Protein AF-A0A927EBX6-F1 (afdb_monomer_lite)

Radius of gyration: 20.68 Å; chains: 1; bounding box: 59×26×61 Å

pLDDT: mean 90.4, std 12.85, range [36.16, 98.5]

Secondary structure (DSSP, 8-state):
------HHHHHHHHHHHHHHHHHHHHTTTS-HHHHHHHHHHHHHHHHHHHHTTS-HHHHHHHHHHHHHTTS-HHHHHHHHH-PPPPSSHHHHHHHHHHHHHHHHHHHHHHHHHHHHHHHHHHHHHHHHHHHHHTTTT--

Foldseek 3Di:
DPPPQDLLNLLLVVLVVVLVVLCVPPVVPDDLLLSLLLSLLLLLLLQCVPPVPHDPVVSVVSSLVSSVVPDPNVSSVCSNPDDDDDPDPCSVVSSNVSSVVSNVVNVVVVVVSVVVVVVVVVVVVVVVVVVVVVVVPPD

Organism: NCBI:txid2773451

Sequence (139 aa):
MSEITSEFELICSKSDMAWTALQRQYADRLTAPEIDFLFARLVLGLTAPFYAEREPALHFTACNALVGRKLPPERAHAALRTVPKAGEPWIERAFDLAEEHGTKIAATLKEQRDQTDQINAKADAAHRELSSGAKEHVG

Structure (mmCIF, N/CA/C/O backbone):
data_AF-A0A927EBX6-F1
#
_entry.id   AF-A0A927EBX6-F1
#
loop_
_atom_site.group_PDB
_atom_site.id
_atom_site.type_symbol
_atom_site.label_atom_id
_atom_site.label_alt_id
_atom_site.label_comp_id
_atom_site.label_asym_id
_atom_site.label_entity_id
_atom_site.label_seq_id
_atom_site.pdbx_PDB_ins_code
_atom_site.Cartn_x
_atom_site.Cartn_y
_atom_site.Cartn_z
_atom_site.occupancy
_atom_site.B_iso_or_equiv
_atom_site.auth_seq_id
_atom_site.auth_comp_id
_atom_site.auth_asym_id
_atom_site.auth_atom_id
_atom_site.pdbx_PDB_model_num
ATOM 1 N N . MET A 1 1 ? 28.029 -4.640 -12.041 1.00 36.16 1 MET A N 1
ATOM 2 C CA . MET A 1 1 ? 26.720 -5.320 -12.041 1.00 36.16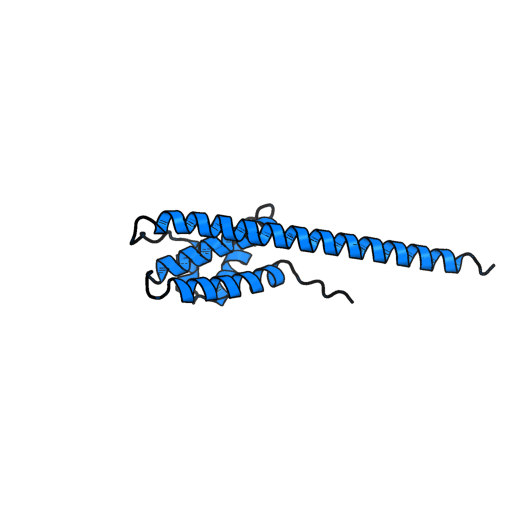 1 MET A CA 1
ATOM 3 C C . MET A 1 1 ? 25.755 -4.381 -11.351 1.00 36.16 1 MET A C 1
ATOM 5 O O . MET A 1 1 ? 25.883 -4.214 -10.147 1.00 36.16 1 MET A O 1
ATOM 9 N N . SER A 1 2 ? 24.903 -3.679 -12.096 1.00 44.38 2 SER A N 1
ATOM 10 C CA . SER A 1 2 ? 23.839 -2.877 -11.485 1.00 44.38 2 SER A CA 1
ATOM 11 C C . SER A 1 2 ? 22.881 -3.843 -10.788 1.00 44.38 2 SER A C 1
ATOM 13 O O . SER A 1 2 ? 22.395 -4.772 -11.431 1.00 44.38 2 SER A O 1
ATOM 15 N N .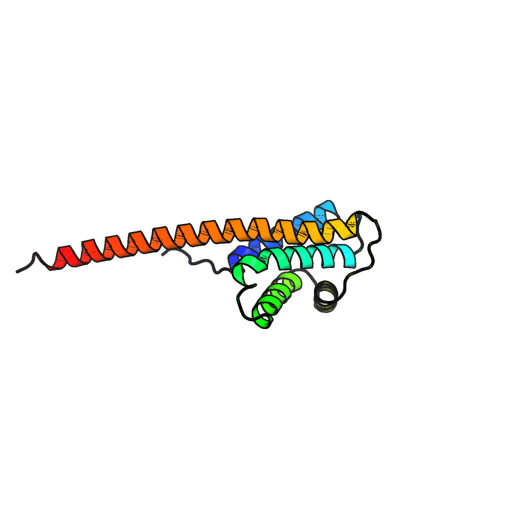 GLU A 1 3 ? 22.671 -3.694 -9.480 1.00 53.56 3 GLU A N 1
ATOM 16 C CA . GLU A 1 3 ? 21.618 -4.428 -8.775 1.00 53.56 3 GLU A CA 1
ATOM 17 C C . GLU A 1 3 ? 20.281 -4.028 -9.405 1.00 53.56 3 GLU A C 1
ATOM 19 O O . GLU A 1 3 ? 19.833 -2.892 -9.265 1.00 53.56 3 GLU A O 1
ATOM 24 N N . ILE A 1 4 ? 19.661 -4.937 -10.158 1.00 58.34 4 ILE A N 1
ATOM 25 C CA . ILE A 1 4 ? 18.298 -4.735 -10.649 1.00 58.34 4 ILE A CA 1
ATOM 26 C C . ILE A 1 4 ? 17.385 -4.959 -9.445 1.00 58.34 4 ILE A C 1
ATOM 28 O O . ILE A 1 4 ? 16.982 -6.085 -9.166 1.00 58.34 4 ILE A O 1
ATOM 32 N N . THR A 1 5 ? 17.103 -3.896 -8.694 1.00 69.12 5 THR A N 1
ATOM 33 C CA . THR A 1 5 ? 16.090 -3.937 -7.638 1.00 69.12 5 THR A CA 1
ATOM 34 C C . THR A 1 5 ? 14.721 -4.125 -8.284 1.00 69.12 5 THR A C 1
ATOM 36 O O . THR A 1 5 ? 14.325 -3.361 -9.167 1.00 69.12 5 THR A O 1
ATOM 39 N N . SER A 1 6 ? 13.985 -5.149 -7.859 1.00 84.94 6 SER A N 1
ATOM 40 C CA . SER A 1 6 ? 12.644 -5.406 -8.382 1.00 84.94 6 SER A CA 1
ATOM 41 C C . SER A 1 6 ? 11.654 -4.304 -7.972 1.00 84.94 6 SER A C 1
ATOM 43 O O . SER A 1 6 ? 11.807 -3.644 -6.943 1.00 84.94 6 SER A O 1
ATOM 45 N N . GLU A 1 7 ? 10.582 -4.132 -8.753 1.00 88.94 7 GLU A N 1
ATOM 46 C CA . GLU A 1 7 ? 9.476 -3.206 -8.439 1.00 88.94 7 GLU A CA 1
ATOM 47 C C . GLU A 1 7 ? 8.933 -3.435 -7.024 1.00 88.94 7 GLU A C 1
ATOM 49 O O . GLU A 1 7 ? 8.668 -2.495 -6.278 1.00 88.94 7 GLU A O 1
ATOM 54 N N . PHE A 1 8 ? 8.801 -4.704 -6.636 1.00 90.94 8 PHE A N 1
ATOM 55 C CA . PHE A 1 8 ? 8.300 -5.085 -5.325 1.00 90.94 8 PHE A CA 1
ATOM 56 C C . PHE A 1 8 ? 9.254 -4.678 -4.194 1.00 90.94 8 PHE A C 1
ATOM 58 O O . PHE A 1 8 ? 8.802 -4.172 -3.168 1.00 90.94 8 PHE A O 1
ATOM 65 N N . GLU A 1 9 ? 10.566 -4.845 -4.374 1.00 90.44 9 GLU A N 1
ATOM 66 C CA . GLU A 1 9 ? 11.574 -4.429 -3.389 1.00 90.44 9 GLU A CA 1
ATOM 67 C C . GLU A 1 9 ? 11.622 -2.905 -3.220 1.00 90.44 9 GLU A C 1
ATOM 69 O O . GLU A 1 9 ? 11.664 -2.416 -2.087 1.00 90.44 9 GLU A O 1
ATOM 74 N N . LEU A 1 10 ? 11.527 -2.154 -4.325 1.00 87.88 10 LEU A N 1
ATOM 75 C CA . LEU A 1 10 ? 11.428 -0.688 -4.310 1.00 87.88 10 LEU A CA 1
ATOM 76 C C . LEU A 1 10 ? 10.241 -0.217 -3.459 1.00 87.88 10 LEU A C 1
ATOM 78 O O . LEU A 1 10 ? 10.378 0.674 -2.614 1.00 87.88 10 LEU A O 1
ATOM 82 N N . ILE A 1 11 ? 9.078 -0.847 -3.644 1.00 94.81 11 ILE A N 1
ATOM 83 C CA . ILE A 1 11 ? 7.858 -0.505 -2.906 1.00 94.81 11 ILE A CA 1
ATOM 84 C C . ILE A 1 11 ? 7.935 -0.972 -1.446 1.00 94.81 11 ILE A C 1
ATOM 86 O O . ILE A 1 11 ? 7.465 -0.255 -0.560 1.00 94.81 11 ILE A O 1
ATOM 90 N N . CYS A 1 12 ? 8.552 -2.126 -1.159 1.00 95.50 12 CYS A N 1
ATOM 91 C CA . CYS A 1 12 ? 8.676 -2.660 0.203 1.00 95.50 12 CYS A CA 1
ATOM 92 C C . CYS A 1 12 ? 9.293 -1.645 1.166 1.00 95.50 12 CYS A C 1
ATOM 94 O O . CYS A 1 12 ? 8.742 -1.407 2.241 1.00 95.50 12 CYS A O 1
ATOM 96 N N . SER A 1 13 ? 10.399 -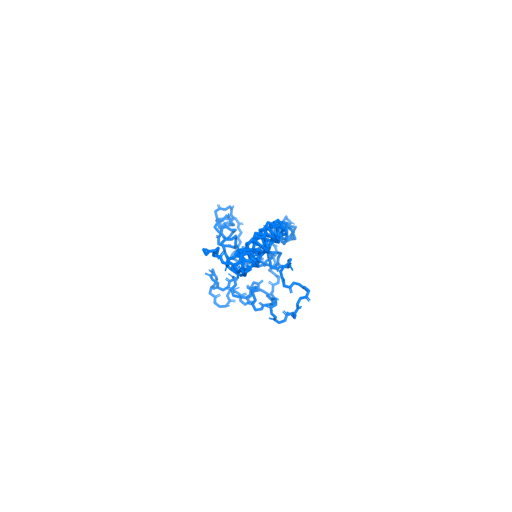1.007 0.771 1.00 92.44 13 SER A N 1
ATOM 97 C CA . SER A 1 13 ? 11.060 0.002 1.606 1.00 92.44 13 SER A CA 1
ATOM 98 C C . SER A 1 13 ? 10.120 1.170 1.933 1.00 92.44 13 SER A C 1
ATOM 100 O O . SER A 1 13 ? 10.003 1.577 3.091 1.00 92.44 13 SER A O 1
ATOM 102 N N . LYS A 1 14 ? 9.378 1.676 0.939 1.00 95.38 14 LYS A N 1
ATOM 103 C CA . LYS A 1 14 ? 8.431 2.783 1.142 1.00 95.38 14 LYS A CA 1
ATOM 104 C C . LYS A 1 14 ? 7.233 2.386 1.989 1.00 95.38 14 LYS A C 1
ATOM 106 O O . LYS A 1 14 ? 6.826 3.162 2.849 1.00 95.38 14 LYS A O 1
ATOM 111 N N . SER A 1 15 ? 6.720 1.176 1.799 1.00 97.06 15 SER A N 1
ATOM 112 C CA . SER A 1 15 ? 5.664 0.602 2.631 1.00 97.06 15 SER A CA 1
ATOM 113 C C . SER A 1 15 ? 6.104 0.498 4.098 1.00 97.06 15 SER A C 1
ATOM 115 O O . SER A 1 15 ? 5.371 0.897 5.002 1.00 97.06 15 SER A O 1
ATOM 117 N N . ASP A 1 16 ? 7.331 0.035 4.352 1.00 97.00 16 ASP A N 1
ATOM 118 C CA . ASP A 1 16 ? 7.883 -0.096 5.705 1.00 97.00 16 ASP A CA 1
ATOM 119 C C . ASP A 1 16 ? 8.053 1.274 6.398 1.00 97.00 16 ASP A C 1
ATOM 121 O O . ASP A 1 16 ? 7.701 1.437 7.575 1.00 97.00 16 ASP A O 1
ATOM 125 N N . MET A 1 17 ? 8.530 2.283 5.660 1.00 96.00 17 MET A N 1
ATOM 126 C CA . MET A 1 17 ? 8.623 3.665 6.144 1.00 96.00 17 MET A CA 1
ATOM 127 C C . MET A 1 17 ? 7.242 4.265 6.434 1.00 96.00 17 MET A C 1
ATOM 129 O O . MET A 1 17 ? 7.048 4.882 7.482 1.00 96.00 17 MET A O 1
ATOM 133 N N . ALA A 1 18 ? 6.279 4.065 5.531 1.00 95.94 18 ALA A N 1
ATOM 134 C CA . ALA A 1 18 ? 4.922 4.576 5.676 1.00 95.94 18 ALA A CA 1
ATOM 135 C C . ALA A 1 18 ? 4.217 3.982 6.900 1.00 95.94 18 ALA A C 1
ATOM 137 O O . ALA A 1 18 ? 3.624 4.725 7.680 1.00 95.94 18 ALA A O 1
ATOM 138 N N . TRP A 1 19 ? 4.348 2.671 7.126 1.00 97.94 19 TRP A N 1
ATOM 139 C CA . TRP A 1 19 ? 3.821 2.028 8.329 1.00 97.94 19 TRP A CA 1
ATOM 140 C C . TRP A 1 19 ? 4.381 2.661 9.605 1.00 97.94 19 TRP A C 1
ATOM 142 O O . TRP A 1 19 ? 3.632 3.029 10.507 1.00 97.94 19 TRP A O 1
ATOM 152 N N . THR A 1 20 ? 5.702 2.846 9.659 1.00 97.81 20 THR A N 1
ATOM 153 C CA . THR A 1 20 ? 6.374 3.455 10.816 1.00 97.81 20 THR A CA 1
ATOM 154 C C . THR A 1 20 ? 5.875 4.881 11.067 1.00 97.81 20 THR A C 1
ATOM 156 O O . THR A 1 20 ? 5.628 5.260 12.213 1.00 97.81 20 THR A O 1
ATOM 159 N N . ALA A 1 21 ? 5.687 5.669 10.004 1.00 96.56 21 ALA A N 1
ATOM 160 C CA . ALA A 1 21 ? 5.160 7.027 10.098 1.00 96.56 21 ALA A CA 1
ATOM 161 C C . ALA A 1 21 ? 3.706 7.054 10.600 1.00 96.56 21 ALA A C 1
ATOM 163 O O . ALA A 1 21 ? 3.395 7.828 11.506 1.00 96.56 21 ALA A O 1
ATOM 164 N N . LEU A 1 22 ? 2.844 6.176 10.075 1.00 96.19 22 LEU A N 1
ATOM 165 C CA . LEU A 1 22 ? 1.451 6.053 10.512 1.00 96.19 22 LEU A CA 1
ATOM 166 C C . LEU A 1 22 ? 1.359 5.692 11.995 1.00 96.19 22 LEU A C 1
ATOM 168 O O . LEU A 1 22 ? 0.646 6.359 12.739 1.00 96.19 22 LEU A O 1
ATOM 172 N N . GLN A 1 23 ? 2.127 4.693 12.436 1.00 97.19 23 GLN A N 1
ATOM 173 C CA . GLN A 1 23 ? 2.181 4.301 13.845 1.00 97.19 23 GLN A CA 1
ATOM 174 C C . GLN A 1 23 ? 2.608 5.477 14.726 1.00 97.19 23 GLN A C 1
ATOM 176 O O . GLN A 1 23 ? 1.909 5.836 15.668 1.00 97.19 23 GLN A O 1
ATOM 181 N N . ARG A 1 24 ? 3.706 6.153 14.373 1.00 97.12 24 ARG A N 1
ATOM 182 C CA . ARG A 1 24 ? 4.212 7.295 15.144 1.00 97.12 24 ARG A CA 1
ATOM 183 C C . ARG A 1 24 ? 3.201 8.438 15.264 1.00 97.12 24 ARG A C 1
ATOM 185 O O . ARG A 1 24 ? 3.174 9.119 16.283 1.00 97.12 24 ARG A O 1
ATOM 192 N N . GLN A 1 25 ? 2.439 8.704 14.209 1.00 94.38 25 GLN A N 1
ATOM 193 C CA . GLN A 1 25 ? 1.563 9.871 14.150 1.00 94.38 25 GLN A CA 1
ATOM 194 C C . GLN A 1 25 ? 0.160 9.601 14.706 1.00 94.38 25 GLN A C 1
ATOM 196 O O . GLN A 1 25 ? -0.476 10.524 15.224 1.00 94.38 25 GLN A O 1
ATOM 201 N N . TYR A 1 26 ? -0.324 8.363 14.589 1.00 94.31 26 TYR A N 1
ATOM 202 C CA . TYR A 1 26 ? -1.740 8.055 14.763 1.00 94.31 26 TYR A CA 1
ATOM 203 C C . TYR A 1 26 ? -2.049 6.888 15.708 1.00 94.31 26 TYR A C 1
ATOM 205 O O . TYR A 1 26 ? -3.222 6.737 16.041 1.00 94.31 26 TYR A O 1
ATOM 213 N N . ALA A 1 27 ? -1.066 6.112 16.191 1.00 92.69 27 ALA A N 1
ATOM 214 C CA . ALA A 1 27 ? -1.317 4.953 17.066 1.00 92.69 27 ALA A CA 1
ATOM 215 C C . ALA A 1 27 ? -2.140 5.284 18.321 1.00 92.69 27 ALA A C 1
ATOM 217 O O . ALA A 1 27 ? -3.002 4.503 18.707 1.00 92.69 27 ALA A O 1
ATOM 218 N N . ASP A 1 28 ? -1.925 6.463 18.908 1.00 94.12 28 ASP A N 1
ATOM 219 C CA . ASP A 1 28 ? -2.639 6.896 20.117 1.00 94.12 28 ASP A CA 1
ATOM 220 C C . ASP A 1 28 ? -3.965 7.621 19.820 1.00 94.12 28 ASP A C 1
ATOM 222 O O . ASP A 1 28 ? -4.671 8.030 20.740 1.00 94.12 28 ASP A O 1
ATOM 226 N N . ARG A 1 29 ? -4.288 7.856 18.541 1.00 92.75 29 ARG A N 1
ATOM 227 C CA . ARG A 1 29 ? -5.431 8.687 18.113 1.00 92.75 29 ARG A CA 1
ATOM 228 C C . ARG A 1 29 ? -6.487 7.913 17.345 1.00 92.75 29 ARG A C 1
ATOM 230 O O . ARG A 1 29 ? -7.642 8.318 17.344 1.00 92.75 29 ARG A O 1
ATOM 237 N N . LEU A 1 30 ? -6.073 6.863 16.650 1.00 95.31 30 LEU A N 1
ATOM 238 C CA . LEU A 1 30 ? -6.920 6.081 15.767 1.00 95.31 30 LEU A CA 1
ATOM 239 C C . LEU A 1 30 ? -7.058 4.662 16.295 1.00 95.31 30 LEU A C 1
ATOM 241 O O . LEU A 1 30 ? -6.147 4.105 16.910 1.00 95.31 30 LEU A O 1
ATOM 245 N N . THR A 1 31 ? -8.202 4.056 16.018 1.00 96.12 31 THR A N 1
ATOM 246 C CA . THR A 1 31 ? -8.403 2.643 16.313 1.00 96.12 31 THR A CA 1
ATOM 247 C C . THR A 1 31 ? -7.532 1.779 15.400 1.00 96.12 31 THR A C 1
ATOM 249 O O . THR A 1 31 ? -7.152 2.180 14.296 1.00 96.12 31 THR A O 1
ATOM 252 N N . ALA A 1 32 ? -7.234 0.551 15.834 1.00 96.12 32 ALA A N 1
ATOM 253 C CA . ALA A 1 32 ? -6.452 -0.376 15.019 1.00 96.12 32 ALA A CA 1
ATOM 254 C C . ALA A 1 32 ? -7.045 -0.590 13.605 1.00 96.12 32 ALA A C 1
ATOM 256 O O . ALA A 1 32 ? -6.279 -0.475 12.650 1.00 96.12 32 ALA A O 1
ATOM 257 N N . PRO A 1 33 ? -8.368 -0.801 13.419 1.00 97.19 33 PRO A N 1
ATOM 258 C CA . PRO A 1 33 ? -8.952 -0.923 12.081 1.00 97.19 33 PRO A CA 1
ATOM 259 C C . PRO A 1 33 ? -8.758 0.312 11.193 1.00 97.19 33 PRO A C 1
ATOM 261 O O . PRO A 1 33 ? -8.539 0.165 9.995 1.00 97.19 33 PRO A O 1
ATOM 264 N N . GLU A 1 34 ? -8.810 1.522 11.754 1.00 97.44 34 GLU A N 1
ATOM 265 C CA . GLU A 1 34 ? -8.604 2.759 10.989 1.00 97.44 34 GLU A CA 1
ATOM 266 C C . GLU A 1 34 ? -7.154 2.907 10.527 1.00 97.44 34 GLU A C 1
ATOM 268 O O . GLU A 1 34 ? -6.914 3.259 9.373 1.00 97.44 34 GLU A O 1
ATOM 273 N N . ILE A 1 35 ? -6.180 2.599 11.390 1.00 97.56 35 ILE A N 1
ATOM 274 C CA . ILE A 1 35 ? -4.758 2.629 11.015 1.00 97.56 35 ILE A CA 1
ATOM 275 C C . ILE A 1 35 ? -4.449 1.551 9.978 1.00 97.56 35 ILE A C 1
ATOM 277 O O . ILE A 1 35 ? -3.732 1.810 9.010 1.00 97.56 35 ILE A O 1
ATOM 281 N N . ASP A 1 36 ? -4.999 0.354 10.162 1.00 98.12 36 ASP A N 1
ATOM 282 C CA . ASP A 1 36 ? -4.803 -0.759 9.239 1.00 98.12 36 ASP A CA 1
ATOM 283 C C . ASP A 1 36 ? -5.372 -0.428 7.858 1.00 98.12 36 ASP A C 1
ATOM 285 O O . ASP A 1 36 ? -4.706 -0.645 6.844 1.00 98.12 36 ASP A O 1
ATOM 289 N N . PHE A 1 37 ? -6.571 0.159 7.814 1.00 98.12 37 PHE A N 1
ATOM 290 C CA . PHE A 1 37 ? -7.203 0.577 6.568 1.00 98.12 37 PHE A CA 1
ATOM 291 C C . PHE A 1 37 ? -6.474 1.761 5.914 1.00 98.12 37 PHE A C 1
ATOM 293 O O . PHE A 1 37 ? -6.252 1.736 4.705 1.00 98.12 37 PHE A O 1
ATOM 300 N N . LEU A 1 38 ? -6.005 2.755 6.684 1.00 97.81 38 LEU A N 1
ATOM 301 C CA . LEU A 1 38 ? -5.128 3.825 6.174 1.00 97.81 38 LEU A CA 1
ATOM 302 C C . LEU A 1 38 ? -3.880 3.254 5.503 1.00 97.81 38 LEU A C 1
ATOM 304 O O . LEU A 1 38 ? -3.502 3.680 4.410 1.00 97.81 38 LEU A O 1
ATOM 308 N N . PHE A 1 39 ? -3.241 2.281 6.152 1.00 98.50 39 PHE A N 1
ATOM 309 C CA . PHE A 1 39 ? -2.064 1.631 5.602 1.00 98.50 39 PHE A CA 1
ATOM 310 C C . PHE A 1 39 ? -2.393 0.846 4.327 1.00 98.50 39 PHE A C 1
ATOM 312 O O . PHE A 1 39 ? -1.670 0.972 3.341 1.00 98.50 39 PHE A O 1
ATOM 319 N N . ALA A 1 40 ? -3.504 0.106 4.303 1.00 98.50 40 ALA A N 1
ATOM 320 C CA . ALA A 1 40 ? -3.961 -0.607 3.112 1.00 98.50 40 ALA A CA 1
ATOM 321 C C . ALA A 1 40 ? -4.241 0.342 1.930 1.00 98.50 40 ALA A C 1
ATOM 323 O O . ALA A 1 40 ? -3.811 0.057 0.813 1.00 98.50 40 ALA A O 1
ATOM 324 N N . ARG A 1 41 ? -4.878 1.498 2.168 1.00 98.38 41 ARG A N 1
ATOM 325 C CA . ARG A 1 41 ? -5.104 2.544 1.149 1.00 98.38 41 ARG A CA 1
ATOM 326 C C . ARG A 1 41 ? -3.792 3.109 0.611 1.00 98.38 41 ARG A C 1
ATOM 328 O O . ARG A 1 41 ? -3.619 3.236 -0.598 1.00 98.38 41 ARG A O 1
ATOM 335 N N . LEU A 1 42 ? -2.831 3.381 1.492 1.00 98.44 42 LEU A N 1
ATOM 336 C CA . LEU A 1 42 ? -1.505 3.837 1.083 1.00 98.44 42 LEU A CA 1
ATOM 337 C C . LEU A 1 42 ? -0.774 2.782 0.239 1.00 98.44 42 LEU A C 1
ATOM 339 O O . LEU A 1 42 ? -0.178 3.125 -0.781 1.00 98.44 42 LEU A O 1
ATOM 343 N N . VAL A 1 43 ? -0.835 1.505 0.629 1.00 98.44 43 VAL A N 1
ATOM 344 C CA . VAL A 1 43 ? -0.256 0.383 -0.132 1.00 98.44 43 VAL A CA 1
ATOM 345 C C . VAL A 1 43 ? -0.919 0.230 -1.504 1.00 98.44 43 VAL A C 1
ATOM 347 O O . VAL A 1 43 ? -0.220 -0.002 -2.494 1.00 98.44 43 VAL A O 1
ATOM 350 N N . LEU A 1 44 ? -2.240 0.397 -1.587 1.00 98.31 44 LEU A N 1
ATOM 351 C CA . LEU A 1 44 ? -2.971 0.381 -2.853 1.00 98.31 44 LEU A CA 1
ATOM 352 C C . LEU A 1 44 ? -2.440 1.462 -3.807 1.00 98.31 44 LEU A C 1
ATOM 354 O O . LEU A 1 44 ? -2.078 1.155 -4.943 1.00 98.31 44 LEU A O 1
ATOM 358 N N . GLY A 1 45 ? -2.273 2.692 -3.314 1.00 98.12 45 GLY A N 1
ATOM 359 C CA . GLY A 1 45 ? -1.650 3.773 -4.080 1.00 98.12 45 GLY A CA 1
ATOM 360 C C . GLY A 1 45 ? -0.195 3.485 -4.462 1.00 98.12 45 GLY A C 1
ATOM 361 O O . GLY A 1 45 ? 0.195 3.656 -5.613 1.00 98.12 45 GLY A O 1
ATOM 362 N N . LEU A 1 46 ? 0.617 2.982 -3.524 1.00 98.12 46 LEU A N 1
ATOM 363 C CA . LEU A 1 46 ? 2.030 2.656 -3.770 1.00 98.12 46 LEU A CA 1
ATOM 364 C C . LEU A 1 46 ? 2.236 1.581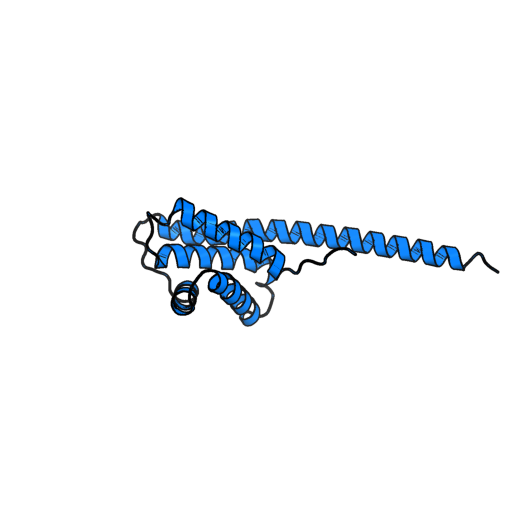 -4.848 1.00 98.12 46 LEU A C 1
ATOM 366 O O . LEU A 1 46 ? 3.292 1.513 -5.474 1.00 98.12 46 LEU A O 1
ATOM 370 N N . THR A 1 47 ? 1.260 0.702 -5.036 1.00 97.94 47 THR A N 1
ATOM 371 C CA . THR A 1 47 ? 1.346 -0.395 -6.004 1.00 97.94 47 THR A CA 1
ATOM 372 C C . THR A 1 47 ? 0.724 -0.035 -7.351 1.00 97.94 47 THR A C 1
ATOM 374 O O . THR A 1 47 ? 1.129 -0.596 -8.370 1.00 97.94 47 THR A O 1
ATOM 377 N N . ALA A 1 48 ? -0.202 0.925 -7.398 1.00 97.69 48 ALA A N 1
ATOM 378 C CA . ALA A 1 48 ? -0.951 1.247 -8.608 1.00 97.69 48 ALA A CA 1
ATOM 379 C C . ALA A 1 48 ? -0.069 1.562 -9.839 1.00 97.69 48 ALA A C 1
ATOM 381 O O . ALA A 1 48 ? -0.275 0.910 -10.863 1.00 97.69 48 ALA A O 1
ATOM 382 N N . PRO A 1 49 ? 0.976 2.415 -9.781 1.00 96.88 49 PRO A N 1
ATOM 383 C CA . PRO A 1 49 ? 1.796 2.720 -10.965 1.00 96.88 49 PRO A CA 1
ATOM 384 C C . PRO A 1 49 ? 2.556 1.529 -11.568 1.00 96.88 49 PRO A C 1
ATOM 386 O O . PRO A 1 49 ? 3.021 1.606 -12.703 1.00 96.88 49 PRO A O 1
ATOM 389 N N . PHE A 1 50 ? 2.715 0.437 -10.816 1.00 95.00 50 PHE A N 1
ATOM 390 C CA . PHE A 1 50 ? 3.434 -0.759 -11.261 1.00 95.00 50 PHE A CA 1
ATOM 391 C C . PHE A 1 50 ? 2.496 -1.902 -11.657 1.00 95.00 50 PHE A C 1
ATOM 393 O O . PHE A 1 50 ? 2.854 -2.718 -12.505 1.00 95.00 50 PHE A O 1
ATOM 400 N N . TYR A 1 51 ? 1.311 -1.977 -11.043 1.00 95.81 51 TYR A N 1
ATOM 401 C CA . TYR A 1 51 ? 0.436 -3.147 -11.135 1.00 95.81 51 TYR A CA 1
ATOM 402 C C . TYR A 1 51 ? -0.978 -2.857 -11.656 1.00 95.81 51 TYR A C 1
ATOM 404 O O . TYR A 1 51 ? -1.630 -3.807 -12.075 1.00 95.81 51 TYR A O 1
ATOM 412 N N . ALA A 1 52 ? -1.458 -1.607 -11.671 1.00 93.12 52 ALA A N 1
ATOM 413 C CA . ALA A 1 52 ? -2.865 -1.307 -11.980 1.00 93.12 52 ALA A CA 1
ATOM 414 C C . ALA A 1 52 ? -3.277 -1.659 -13.420 1.00 93.12 52 ALA A C 1
ATOM 416 O O . ALA A 1 52 ? -4.425 -2.017 -13.659 1.00 93.12 52 ALA A O 1
ATOM 417 N N . GLU A 1 53 ? -2.344 -1.587 -14.372 1.00 95.06 53 GLU A N 1
ATOM 418 C CA . GLU A 1 53 ? -2.575 -1.975 -15.774 1.00 95.06 53 GLU A CA 1
ATOM 419 C C . GLU A 1 53 ? -2.352 -3.478 -16.024 1.00 95.06 53 GLU A C 1
ATOM 421 O O . GLU A 1 53 ? -2.526 -3.963 -17.142 1.00 95.06 53 GLU A O 1
ATOM 426 N N . ARG A 1 54 ? -1.936 -4.227 -14.994 1.00 93.94 54 ARG A N 1
ATOM 427 C CA . ARG A 1 54 ? -1.715 -5.678 -15.053 1.00 93.94 54 ARG A CA 1
ATOM 428 C C . ARG A 1 54 ? -2.966 -6.425 -14.580 1.00 93.94 54 ARG A C 1
ATOM 430 O O . ARG A 1 54 ? -4.021 -5.845 -14.336 1.00 93.94 54 ARG A O 1
ATOM 437 N N . GLU A 1 55 ? -2.856 -7.744 -14.440 1.00 95.62 55 GLU A N 1
ATOM 438 C CA . GLU A 1 55 ? -3.950 -8.566 -13.925 1.00 95.62 55 GLU A CA 1
ATOM 439 C C . GLU A 1 55 ? -4.371 -8.125 -12.507 1.00 95.62 55 GLU A C 1
ATOM 441 O O . GLU A 1 55 ? -3.519 -8.047 -11.613 1.00 95.62 55 GLU A O 1
ATOM 446 N N . PRO A 1 56 ? -5.676 -7.927 -12.236 1.00 95.06 56 PRO A N 1
ATOM 447 C CA . PRO A 1 56 ? -6.150 -7.516 -10.912 1.00 95.06 56 PRO A CA 1
ATOM 448 C C . PRO A 1 56 ? -5.714 -8.458 -9.780 1.00 95.06 56 PRO A C 1
ATOM 450 O O . PRO A 1 56 ? -5.412 -8.016 -8.672 1.00 95.06 56 PRO A O 1
ATOM 453 N N . ALA A 1 57 ? -5.626 -9.763 -10.060 1.00 96.19 57 ALA A N 1
ATOM 454 C CA . ALA A 1 57 ? -5.154 -10.760 -9.100 1.00 96.19 57 ALA A CA 1
ATOM 455 C C . ALA A 1 57 ? -3.676 -10.561 -8.718 1.00 96.19 57 ALA A C 1
ATOM 457 O O . ALA A 1 57 ? -3.301 -10.790 -7.564 1.00 96.19 57 ALA A O 1
ATOM 458 N N . LEU A 1 58 ? -2.844 -10.091 -9.652 1.00 95.75 58 LEU A N 1
ATOM 459 C CA . LEU A 1 58 ? -1.445 -9.769 -9.387 1.00 95.75 58 LEU A CA 1
ATOM 460 C C . LEU A 1 58 ? -1.333 -8.527 -8.494 1.00 95.75 58 LEU A C 1
ATOM 462 O O . LEU A 1 58 ? -0.592 -8.541 -7.511 1.00 95.75 58 LEU A O 1
ATOM 466 N N . HIS A 1 59 ? -2.107 -7.478 -8.787 1.00 96.62 59 HIS A N 1
ATOM 467 C CA . HIS A 1 59 ? -2.132 -6.259 -7.972 1.00 96.62 59 HIS A CA 1
ATOM 468 C C . HIS A 1 59 ? -2.621 -6.543 -6.547 1.00 96.62 59 HIS A C 1
ATOM 470 O O . HIS A 1 59 ? -1.980 -6.133 -5.576 1.00 96.62 59 HIS A O 1
ATOM 476 N N . PHE A 1 60 ? -3.692 -7.329 -6.405 1.00 96.94 60 PHE A N 1
ATOM 477 C CA . PHE A 1 60 ? -4.185 -7.752 -5.096 1.00 96.94 60 PHE A CA 1
ATOM 478 C C . PHE A 1 60 ? -3.144 -8.580 -4.332 1.00 96.94 60 PHE A C 1
ATOM 480 O O . PHE 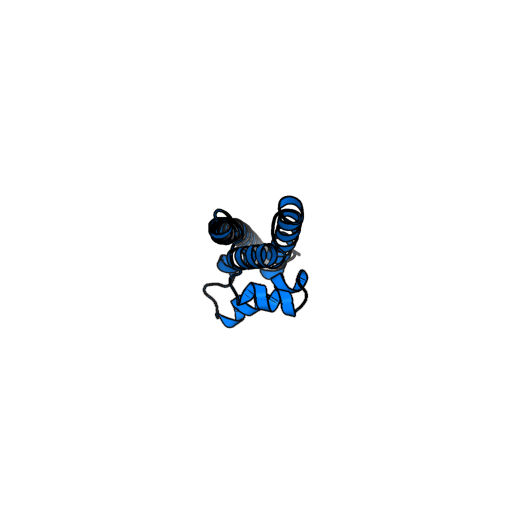A 1 60 ? -2.921 -8.339 -3.147 1.00 96.94 60 PHE A O 1
ATOM 487 N N . THR A 1 61 ? -2.462 -9.513 -5.005 1.00 97.38 61 THR A N 1
ATOM 488 C CA . THR A 1 61 ? -1.365 -10.296 -4.411 1.00 97.38 61 THR A CA 1
ATOM 489 C C . THR A 1 61 ? -0.261 -9.391 -3.863 1.00 97.38 61 THR A C 1
ATOM 491 O O . THR A 1 61 ? 0.174 -9.584 -2.726 1.00 97.38 61 THR A O 1
ATOM 494 N N . ALA A 1 62 ? 0.157 -8.374 -4.624 1.00 97.19 62 ALA A N 1
ATOM 495 C CA . ALA A 1 62 ? 1.169 -7.415 -4.186 1.00 97.19 62 ALA A CA 1
ATOM 496 C C . ALA A 1 62 ? 0.705 -6.607 -2.960 1.00 97.19 62 ALA A C 1
ATOM 498 O O . ALA A 1 62 ? 1.450 -6.490 -1.984 1.00 97.19 62 ALA A O 1
ATOM 499 N N . CYS A 1 63 ? -0.539 -6.114 -2.970 1.00 98.06 63 CYS A N 1
ATOM 500 C CA . CYS A 1 63 ? -1.126 -5.410 -1.828 1.00 98.06 63 CYS A CA 1
ATOM 501 C C . CYS A 1 63 ? -1.169 -6.302 -0.581 1.00 98.06 63 CYS A C 1
ATOM 503 O O . CYS A 1 63 ? -0.712 -5.901 0.488 1.00 98.06 63 CYS A O 1
ATOM 505 N N . ASN A 1 64 ? -1.668 -7.531 -0.725 1.00 98.06 64 ASN A N 1
ATOM 506 C CA . ASN A 1 64 ? -1.776 -8.489 0.368 1.00 98.06 64 ASN A CA 1
ATOM 507 C C . ASN A 1 64 ? -0.409 -8.855 0.954 1.00 98.06 64 ASN A C 1
ATOM 509 O O . ASN A 1 64 ? -0.257 -8.899 2.174 1.00 98.06 64 ASN A O 1
ATOM 513 N N . ALA A 1 65 ? 0.601 -9.054 0.105 1.00 97.88 65 ALA A N 1
ATOM 514 C CA . ALA A 1 65 ? 1.962 -9.319 0.553 1.00 97.88 65 ALA A CA 1
ATOM 515 C C . ALA A 1 65 ? 2.547 -8.137 1.345 1.00 97.88 65 ALA A C 1
ATOM 517 O O . ALA A 1 65 ? 3.146 -8.347 2.397 1.00 97.88 65 ALA A O 1
ATOM 518 N N . LEU A 1 66 ? 2.356 -6.896 0.886 1.00 98.06 66 LEU A N 1
ATOM 519 C CA . LEU A 1 66 ? 2.867 -5.700 1.568 1.00 98.06 66 LEU A CA 1
ATOM 520 C C . LEU A 1 66 ? 2.158 -5.434 2.900 1.00 98.06 66 LEU A C 1
ATOM 522 O O . LEU A 1 66 ? 2.823 -5.197 3.909 1.00 98.06 66 LEU A O 1
ATOM 526 N N . VAL A 1 67 ? 0.826 -5.533 2.932 1.00 98.44 67 VAL A N 1
ATOM 527 C CA . VAL A 1 67 ? 0.041 -5.365 4.164 1.00 98.44 67 VAL A CA 1
ATOM 528 C C . VAL A 1 67 ? 0.359 -6.476 5.172 1.00 98.44 67 VAL A C 1
ATOM 530 O O . VAL A 1 67 ? 0.605 -6.203 6.351 1.00 98.44 67 VAL A O 1
ATOM 533 N N . GLY A 1 68 ? 0.448 -7.725 4.706 1.00 97.94 68 GLY A N 1
ATOM 534 C CA . GLY A 1 68 ? 0.756 -8.898 5.529 1.00 97.94 68 GLY A CA 1
ATOM 535 C C . GLY A 1 68 ? 2.160 -8.901 6.143 1.00 97.94 68 GLY A C 1
ATOM 536 O O . GLY A 1 68 ? 2.408 -9.632 7.097 1.00 97.94 68 GLY A O 1
ATOM 537 N N . ARG A 1 69 ? 3.084 -8.053 5.670 1.00 97.31 69 ARG A N 1
ATOM 538 C CA . ARG A 1 69 ? 4.389 -7.851 6.332 1.00 97.31 69 ARG A CA 1
ATOM 539 C C . ARG A 1 69 ? 4.271 -7.130 7.675 1.00 97.31 69 ARG A C 1
ATOM 541 O O . ARG A 1 69 ? 5.213 -7.188 8.464 1.00 97.31 69 ARG A O 1
ATOM 548 N N . LYS A 1 70 ? 3.181 -6.391 7.910 1.00 97.81 70 LYS A N 1
ATOM 549 C CA . LYS A 1 70 ? 2.979 -5.571 9.119 1.00 97.81 70 LYS A CA 1
ATOM 550 C C . LYS A 1 70 ? 1.840 -6.057 9.990 1.00 97.81 70 LYS A C 1
ATOM 552 O O . LYS A 1 70 ? 1.901 -5.894 11.207 1.00 97.81 70 LYS A O 1
ATOM 557 N N . LEU A 1 71 ? 0.816 -6.633 9.374 1.00 97.94 71 LEU A N 1
ATOM 558 C CA . LEU A 1 71 ? -0.395 -7.048 10.060 1.00 97.94 71 LEU A CA 1
ATOM 559 C C . LEU A 1 71 ? -0.481 -8.574 10.143 1.00 97.94 71 LEU A C 1
ATOM 561 O O . LEU A 1 71 ? -0.129 -9.256 9.179 1.00 97.94 71 LEU A O 1
ATOM 565 N N . PRO A 1 72 ? -0.999 -9.129 11.254 1.00 97.38 72 PRO A N 1
ATOM 566 C CA . PRO A 1 72 ? -1.360 -10.539 11.288 1.00 97.38 72 PRO A CA 1
ATOM 567 C C . PRO A 1 72 ? -2.469 -10.833 10.256 1.00 97.38 72 PRO A C 1
ATOM 569 O O . PRO A 1 72 ? -3.230 -9.921 9.913 1.00 97.38 72 PRO A O 1
ATOM 572 N N . PRO A 1 73 ? -2.614 -12.094 9.799 1.00 96.94 73 PRO A N 1
ATOM 573 C CA . PRO A 1 73 ? -3.491 -12.451 8.680 1.00 96.94 73 PRO A CA 1
ATOM 574 C C . PRO A 1 73 ? -4.928 -11.925 8.787 1.00 96.94 73 PRO A C 1
ATOM 576 O O . PRO A 1 73 ? -5.437 -11.351 7.830 1.00 96.94 73 PRO A O 1
ATOM 579 N N . GLU A 1 74 ? -5.552 -12.042 9.961 1.00 97.31 74 GLU A N 1
ATOM 580 C CA . GLU A 1 74 ? -6.924 -11.571 10.211 1.00 97.31 74 GLU A CA 1
ATOM 581 C C . GLU A 1 74 ? -7.073 -10.057 9.996 1.00 97.31 74 GLU A C 1
ATOM 583 O O . GLU A 1 74 ? -8.009 -9.586 9.349 1.00 97.31 74 GLU A O 1
ATOM 588 N N . ARG A 1 75 ? -6.109 -9.273 10.495 1.00 98.12 75 ARG A N 1
ATOM 589 C CA . ARG A 1 75 ? -6.119 -7.810 10.363 1.00 98.12 75 ARG A CA 1
ATOM 590 C C . ARG A 1 75 ? -5.798 -7.374 8.941 1.00 98.12 75 ARG A C 1
ATOM 592 O O . ARG A 1 75 ? -6.452 -6.471 8.435 1.00 98.12 75 ARG A O 1
ATOM 599 N N . ALA A 1 76 ? -4.850 -8.041 8.279 1.00 98.31 76 ALA A N 1
ATOM 600 C CA . ALA A 1 76 ? -4.560 -7.800 6.867 1.00 98.31 76 ALA A CA 1
ATOM 601 C C . ALA A 1 76 ? -5.795 -8.067 5.993 1.00 98.31 76 ALA A C 1
ATOM 603 O O . ALA A 1 76 ? -6.151 -7.244 5.151 1.00 98.31 76 ALA A O 1
ATOM 604 N N . HIS A 1 77 ? -6.486 -9.185 6.237 1.00 97.56 77 HIS A N 1
ATOM 605 C CA . HIS A 1 77 ? -7.710 -9.537 5.529 1.00 97.56 77 HIS A CA 1
ATOM 606 C C . HIS A 1 77 ? -8.799 -8.477 5.717 1.00 97.56 77 HIS A C 1
ATOM 608 O O . HIS A 1 77 ? -9.379 -8.021 4.731 1.00 97.56 77 HIS A O 1
ATOM 614 N N . ALA A 1 78 ? -9.049 -8.057 6.962 1.00 97.94 78 ALA A N 1
ATOM 615 C CA . ALA A 1 78 ? -10.033 -7.024 7.269 1.00 97.94 78 ALA A CA 1
ATOM 616 C C . ALA A 1 78 ? -9.681 -5.681 6.607 1.00 97.94 78 ALA A C 1
ATOM 618 O O . ALA A 1 78 ? -10.529 -5.092 5.941 1.00 97.94 78 ALA A O 1
ATOM 619 N N . ALA A 1 79 ? -8.425 -5.239 6.714 1.00 98.00 79 ALA A N 1
ATOM 620 C CA . ALA A 1 79 ? -7.950 -3.974 6.154 1.00 98.00 79 ALA A CA 1
ATOM 621 C C . ALA A 1 79 ? -8.069 -3.896 4.624 1.00 98.00 79 ALA A C 1
ATOM 623 O O . ALA A 1 79 ? -8.267 -2.820 4.070 1.00 98.00 79 ALA A O 1
ATOM 624 N N . LEU A 1 80 ? -7.953 -5.028 3.929 1.00 97.62 80 LEU A N 1
ATOM 625 C CA . LEU A 1 80 ? -8.036 -5.081 2.467 1.00 97.62 80 LEU A CA 1
ATOM 626 C C . LEU A 1 80 ? -9.466 -5.221 1.934 1.00 97.62 80 LEU A C 1
ATOM 628 O O . LEU A 1 80 ? -9.675 -5.073 0.731 1.00 97.62 80 LEU A O 1
ATOM 632 N N . ARG A 1 81 ? -10.441 -5.566 2.783 1.00 96.19 81 ARG A N 1
ATOM 633 C CA . ARG A 1 81 ? -11.794 -5.956 2.339 1.00 96.19 81 ARG A CA 1
ATOM 634 C C . ARG A 1 81 ? -12.925 -5.161 2.967 1.00 96.19 81 ARG A C 1
ATOM 636 O O . ARG A 1 81 ? -14.016 -5.139 2.403 1.00 96.19 81 ARG A O 1
ATOM 643 N N . THR A 1 82 ? -12.678 -4.514 4.098 1.00 96.00 82 THR A N 1
ATOM 644 C CA . THR A 1 82 ? -13.719 -3.847 4.872 1.00 96.00 82 THR A CA 1
ATOM 645 C C . THR A 1 82 ? -13.296 -2.425 5.186 1.00 96.00 82 THR A C 1
ATOM 647 O O . THR A 1 82 ? -12.264 -2.200 5.812 1.00 96.00 82 THR A O 1
ATOM 650 N N . VAL A 1 83 ? -14.131 -1.463 4.794 1.00 94.56 83 VAL A N 1
ATOM 651 C CA . VAL A 1 83 ? -13.972 -0.067 5.210 1.00 94.56 83 VAL A CA 1
ATOM 652 C C . VAL A 1 83 ? -14.416 0.043 6.674 1.00 94.56 83 VAL A C 1
ATOM 654 O O . VAL A 1 83 ? -15.569 -0.284 6.975 1.00 94.56 83 VAL A O 1
ATOM 657 N N . PRO A 1 84 ? -13.542 0.455 7.609 1.00 94.25 84 PRO A N 1
ATOM 658 C CA . PRO A 1 84 ? -13.934 0.650 8.995 1.00 94.25 84 PRO A CA 1
ATOM 659 C C . PRO A 1 84 ? -14.857 1.864 9.116 1.00 94.25 84 PRO A C 1
ATOM 661 O O . PRO A 1 84 ? -14.776 2.817 8.340 1.00 94.25 84 PRO A O 1
ATOM 664 N N . LYS A 1 85 ? -15.717 1.859 10.135 1.00 93.38 85 LYS A N 1
ATOM 665 C CA . LYS A 1 85 ? -16.470 3.057 10.503 1.00 93.38 85 LYS A CA 1
ATOM 666 C C . LYS A 1 85 ? -15.489 4.105 11.033 1.00 93.38 85 LYS A C 1
ATOM 668 O O . LYS A 1 85 ? -14.827 3.844 12.033 1.00 93.38 85 LYS A O 1
ATOM 673 N N . ALA A 1 86 ? -15.442 5.268 10.391 1.00 91.25 86 ALA A N 1
ATOM 674 C CA . ALA A 1 86 ? -14.643 6.390 10.858 1.00 91.25 86 ALA A CA 1
ATOM 675 C C . ALA A 1 86 ? -15.162 6.902 12.212 1.00 91.25 86 ALA A C 1
ATOM 677 O O . ALA A 1 86 ? -16.356 7.170 12.376 1.00 91.25 86 ALA A O 1
ATOM 678 N N . GLY A 1 87 ? -14.260 7.026 13.182 1.00 89.69 87 GLY A N 1
ATOM 679 C CA . GLY A 1 87 ? -14.531 7.614 14.491 1.00 89.69 87 GLY A CA 1
ATOM 680 C C . GLY A 1 87 ? -14.612 9.140 14.453 1.00 89.69 87 GLY A C 1
ATOM 681 O O . GLY A 1 87 ? -15.302 9.733 15.275 1.00 89.69 87 GLY A O 1
ATOM 682 N N . GLU A 1 88 ? -13.959 9.763 13.470 1.00 88.00 88 GLU A N 1
ATOM 683 C CA . GLU A 1 88 ? -13.890 11.212 13.285 1.00 88.00 88 GLU A CA 1
ATOM 684 C C . GLU A 1 88 ? -14.140 11.596 11.816 1.00 88.00 88 GLU A C 1
ATOM 686 O O . GLU A 1 88 ? -13.654 10.906 10.914 1.00 88.00 88 GLU A O 1
ATOM 691 N N . PRO A 1 89 ? -14.800 12.736 11.532 1.00 88.06 89 PRO A N 1
ATOM 692 C CA . PRO A 1 89 ? -15.154 13.133 10.163 1.00 88.06 89 PRO A CA 1
ATOM 693 C C . PRO A 1 89 ? -13.964 13.304 9.209 1.00 88.06 89 PRO A C 1
ATOM 695 O O . PRO A 1 89 ? -14.098 13.157 7.998 1.00 88.06 89 PRO A O 1
ATOM 698 N N . TRP A 1 90 ? -12.782 13.641 9.730 1.00 90.75 90 TRP A N 1
ATOM 699 C CA . TRP A 1 90 ? -11.594 13.847 8.898 1.00 90.75 90 TRP A CA 1
ATOM 700 C C . TRP A 1 90 ? -10.946 12.530 8.441 1.00 90.75 90 TRP A C 1
ATOM 702 O O . TRP A 1 90 ? -10.179 12.542 7.477 1.00 90.75 90 TRP A O 1
ATOM 712 N N . ILE A 1 91 ? -11.244 11.407 9.106 1.00 92.62 91 ILE A N 1
ATOM 713 C CA . ILE A 1 91 ? -10.610 10.106 8.844 1.00 92.62 91 ILE A CA 1
ATOM 714 C C . ILE A 1 91 ? -11.024 9.559 7.480 1.00 92.62 91 ILE A C 1
ATOM 716 O O . ILE A 1 91 ? -10.178 9.049 6.751 1.00 92.62 91 ILE A O 1
ATOM 720 N N . GLU A 1 92 ? -12.287 9.741 7.089 1.00 89.69 92 GLU A N 1
ATOM 721 C CA . GLU A 1 92 ? -12.769 9.334 5.764 1.00 89.69 92 GLU A CA 1
ATOM 722 C C . GLU A 1 92 ? -11.925 9.978 4.658 1.00 89.69 92 GLU A C 1
ATOM 724 O O . GLU A 1 92 ? -11.415 9.300 3.770 1.00 89.69 92 GLU A O 1
ATOM 729 N N . ARG A 1 93 ? -11.661 11.283 4.782 1.00 93.69 93 ARG A N 1
ATOM 730 C CA . ARG A 1 93 ? -10.798 12.007 3.843 1.00 93.69 93 ARG A CA 1
ATOM 731 C C . ARG A 1 93 ? -9.336 11.571 3.930 1.00 93.69 93 ARG A C 1
ATOM 733 O O . ARG A 1 93 ? -8.630 11.599 2.924 1.00 93.69 93 ARG A O 1
ATOM 740 N N . ALA A 1 94 ? -8.861 11.184 5.111 1.00 94.62 94 ALA A N 1
ATOM 741 C CA . ALA A 1 94 ? -7.503 10.678 5.275 1.00 94.62 94 ALA A CA 1
ATOM 742 C C . ALA A 1 94 ? -7.283 9.366 4.505 1.00 94.62 94 ALA A C 1
ATOM 744 O O . ALA A 1 94 ? -6.191 9.170 3.975 1.00 94.62 94 ALA A O 1
ATOM 745 N N . PHE A 1 95 ? -8.303 8.509 4.378 1.00 94.06 95 PHE A N 1
ATOM 746 C CA . PHE A 1 95 ? -8.219 7.285 3.575 1.00 94.06 95 PHE A CA 1
ATOM 747 C C . PHE A 1 95 ? -7.960 7.567 2.090 1.00 94.06 95 PHE A C 1
ATOM 749 O O . PHE A 1 95 ? -7.153 6.871 1.472 1.00 94.06 95 PHE A O 1
ATOM 756 N N . ASP A 1 96 ? -8.601 8.585 1.519 1.00 94.38 96 ASP A N 1
ATOM 757 C CA . ASP A 1 96 ? -8.383 8.967 0.118 1.00 94.38 96 ASP A CA 1
ATOM 758 C C . ASP A 1 96 ? -7.033 9.649 -0.085 1.00 94.38 96 ASP A C 1
ATOM 760 O O . ASP A 1 96 ? -6.286 9.309 -1.003 1.00 94.38 96 ASP A O 1
ATOM 764 N N . LEU A 1 97 ? -6.666 10.550 0.829 1.00 96.81 97 LEU A N 1
ATOM 765 C CA . LEU A 1 97 ? -5.363 11.213 0.793 1.00 96.81 97 LEU A CA 1
ATOM 766 C C . LEU A 1 97 ? -4.204 10.221 0.954 1.00 96.81 97 LEU A C 1
ATOM 768 O O . LEU A 1 97 ? -3.140 10.430 0.373 1.00 96.81 97 LEU A O 1
ATOM 772 N N . ALA A 1 98 ? -4.390 9.146 1.723 1.00 97.12 98 ALA A N 1
ATOM 773 C CA . ALA A 1 98 ? -3.388 8.099 1.888 1.00 97.12 98 ALA A CA 1
ATOM 774 C C . ALA A 1 98 ? -3.105 7.366 0.567 1.00 97.12 98 ALA A C 1
ATOM 776 O O . ALA A 1 98 ? -1.937 7.185 0.216 1.00 97.12 98 ALA A O 1
ATOM 777 N N . GLU A 1 99 ? -4.145 6.995 -0.185 1.00 97.88 99 GLU A N 1
ATOM 778 C CA . GLU A 1 99 ? -3.985 6.393 -1.515 1.00 97.88 99 GLU A CA 1
ATOM 779 C C . GLU A 1 99 ? -3.334 7.365 -2.504 1.00 97.88 99 GLU A C 1
ATOM 781 O O . GLU A 1 99 ? -2.373 7.004 -3.191 1.00 97.88 99 GLU A O 1
ATOM 786 N N . GLU A 1 100 ? -3.811 8.610 -2.559 1.00 98.19 100 GLU A N 1
ATOM 787 C CA . GLU A 1 100 ? -3.250 9.626 -3.453 1.00 98.19 100 GLU A CA 1
ATOM 788 C C . GLU A 1 100 ? -1.759 9.851 -3.159 1.00 98.19 100 GLU A C 1
ATOM 790 O O . GLU A 1 100 ? -0.927 9.919 -4.068 1.00 98.19 100 GLU A O 1
ATOM 795 N N . HIS A 1 101 ? -1.397 9.922 -1.878 1.00 97.50 101 HIS A N 1
ATOM 796 C CA . HIS A 1 101 ? -0.015 10.091 -1.458 1.00 97.50 101 HIS A CA 1
ATOM 797 C C . HIS A 1 101 ? 0.853 8.883 -1.834 1.00 97.50 101 HIS A C 1
ATOM 799 O O . HIS A 1 101 ? 1.946 9.070 -2.374 1.00 97.50 101 HIS A O 1
ATOM 805 N N . GLY A 1 102 ? 0.359 7.658 -1.621 1.00 97.75 102 GLY A N 1
ATOM 806 C CA . GLY A 1 102 ? 1.028 6.439 -2.080 1.00 97.75 102 GLY A CA 1
ATOM 807 C C . GLY A 1 102 ? 1.271 6.456 -3.591 1.00 97.75 102 GLY A C 1
ATOM 808 O O . GLY A 1 102 ? 2.387 6.201 -4.043 1.00 97.75 102 GLY A O 1
ATOM 809 N N . THR A 1 103 ? 0.263 6.859 -4.366 1.00 98.38 103 THR A N 1
ATOM 810 C CA . THR A 1 103 ? 0.344 6.955 -5.832 1.00 98.38 103 THR A CA 1
ATOM 811 C C . THR A 1 103 ? 1.423 7.936 -6.276 1.00 98.38 103 THR A C 1
ATOM 813 O O . THR A 1 103 ? 2.246 7.603 -7.127 1.00 98.38 103 THR A O 1
ATOM 816 N N . LYS A 1 104 ? 1.482 9.126 -5.664 1.00 98.19 104 LYS A N 1
ATOM 817 C CA . LYS A 1 104 ? 2.510 10.136 -5.970 1.00 98.19 104 LYS A CA 1
ATOM 818 C C . LYS A 1 104 ? 3.921 9.618 -5.698 1.00 98.19 104 LYS A C 1
ATOM 820 O O . LYS A 1 104 ? 4.795 9.767 -6.547 1.00 98.19 104 LYS A O 1
ATOM 825 N N . ILE A 1 105 ? 4.136 8.975 -4.547 1.00 96.81 105 ILE A N 1
ATOM 826 C CA . ILE A 1 105 ? 5.437 8.382 -4.201 1.00 96.81 105 ILE A CA 1
ATOM 827 C C . ILE A 1 105 ? 5.836 7.336 -5.248 1.00 96.81 105 ILE A C 1
ATOM 829 O O . ILE A 1 105 ? 6.960 7.356 -5.748 1.00 96.81 105 ILE A O 1
ATOM 833 N N . ALA A 1 106 ? 4.924 6.428 -5.588 1.00 96.50 106 ALA A N 1
ATOM 834 C CA . ALA A 1 106 ? 5.201 5.347 -6.523 1.00 96.50 106 ALA A CA 1
ATOM 835 C C . ALA A 1 106 ? 5.411 5.826 -7.964 1.00 96.50 106 ALA A C 1
ATOM 837 O O . ALA A 1 106 ? 6.260 5.270 -8.657 1.00 96.50 106 ALA A O 1
ATOM 838 N N . ALA A 1 107 ? 4.715 6.879 -8.398 1.00 96.69 107 ALA A N 1
ATOM 839 C CA . ALA A 1 107 ? 4.941 7.494 -9.702 1.00 96.69 107 ALA A CA 1
ATOM 840 C C . ALA A 1 107 ? 6.378 8.024 -9.818 1.00 96.69 107 ALA A C 1
ATOM 842 O O . ALA A 1 107 ? 7.087 7.676 -10.760 1.00 96.69 107 ALA A O 1
ATOM 843 N N . THR A 1 108 ? 6.862 8.752 -8.804 1.00 96.38 108 THR A N 1
ATOM 844 C CA . THR A 1 108 ? 8.258 9.218 -8.768 1.00 96.38 108 THR A CA 1
ATOM 845 C C . THR A 1 108 ? 9.259 8.058 -8.769 1.00 96.38 108 THR A C 1
ATOM 847 O O . THR A 1 108 ? 10.266 8.122 -9.470 1.00 96.38 108 THR A O 1
ATOM 850 N N . LEU A 1 109 ? 8.999 6.977 -8.022 1.00 93.94 109 LEU A N 1
ATOM 851 C CA . LEU A 1 109 ? 9.870 5.791 -8.039 1.00 93.94 109 LEU A CA 1
ATOM 852 C C . LEU A 1 109 ? 9.920 5.137 -9.420 1.00 93.94 109 LEU A C 1
ATOM 854 O O . LEU A 1 109 ? 10.991 4.736 -9.874 1.00 93.94 109 LEU A O 1
ATOM 858 N N . LYS A 1 110 ? 8.763 5.017 -10.077 1.00 93.50 110 LYS A N 1
ATOM 859 C CA . LYS A 1 110 ? 8.668 4.442 -11.414 1.00 93.50 110 LYS A CA 1
ATOM 860 C C . LYS A 1 110 ? 9.464 5.270 -12.420 1.00 93.50 110 LYS A C 1
ATOM 862 O O . LYS A 1 110 ? 10.272 4.705 -13.147 1.00 93.50 110 LYS A O 1
ATOM 867 N N . GLU A 1 111 ? 9.311 6.592 -12.403 1.00 94.44 111 GLU A N 1
ATOM 868 C CA . GLU A 1 111 ? 10.074 7.501 -13.267 1.00 94.44 111 GLU A CA 1
ATOM 869 C C . GLU A 1 111 ? 11.589 7.376 -13.054 1.00 94.44 111 GLU A C 1
ATOM 871 O O . GLU A 1 111 ? 12.342 7.265 -14.020 1.00 94.44 111 GLU A O 1
ATOM 876 N N . GLN A 1 112 ? 12.049 7.347 -11.798 1.00 91.25 112 GLN A N 1
ATOM 877 C CA . GLN A 1 112 ? 13.473 7.203 -11.466 1.00 91.25 112 GLN A CA 1
ATOM 878 C C . GLN A 1 112 ? 14.054 5.874 -11.962 1.00 91.25 112 GLN A C 1
ATOM 880 O O . GLN A 1 112 ? 15.173 5.832 -12.488 1.00 91.25 112 GLN A O 1
ATOM 885 N N . ARG A 1 113 ? 13.294 4.784 -11.813 1.00 89.56 113 ARG A N 1
ATOM 886 C CA . ARG A 1 113 ? 13.687 3.472 -12.326 1.00 89.56 113 ARG A CA 1
ATOM 887 C C . ARG A 1 113 ? 13.759 3.482 -13.850 1.00 89.56 113 ARG A C 1
ATOM 889 O O . ARG A 1 113 ? 14.791 3.104 -14.395 1.00 89.56 113 ARG A O 1
ATOM 896 N N . ASP A 1 114 ? 12.710 3.953 -14.521 1.00 89.94 114 ASP A N 1
ATOM 897 C CA . ASP A 1 114 ? 12.640 3.973 -15.984 1.00 89.94 114 ASP A CA 1
ATOM 898 C C . ASP A 1 114 ? 13.798 4.810 -16.578 1.00 89.94 114 ASP A C 1
ATOM 900 O O . ASP A 1 114 ? 14.401 4.425 -17.581 1.00 89.94 114 ASP A O 1
ATOM 904 N N . GLN A 1 115 ? 14.177 5.920 -15.930 1.00 90.12 115 GLN A N 1
ATOM 905 C CA . GLN A 1 115 ? 15.358 6.715 -16.298 1.00 90.12 115 GLN A CA 1
ATOM 906 C C . GLN A 1 115 ? 16.671 5.938 -16.118 1.00 90.12 115 GLN A C 1
ATOM 908 O O . GLN A 1 115 ? 17.535 5.971 -16.997 1.00 90.12 115 GLN A O 1
ATOM 913 N N . THR A 1 116 ? 16.825 5.231 -14.998 1.00 88.62 116 THR A N 1
ATOM 914 C CA . THR A 1 116 ? 18.017 4.417 -14.712 1.00 88.62 116 THR A CA 1
ATOM 915 C C . THR A 1 116 ? 18.174 3.290 -15.735 1.00 88.62 116 THR A C 1
ATOM 917 O O . THR A 1 116 ? 19.265 3.091 -16.273 1.00 88.62 116 THR A O 1
ATOM 920 N N . ASP A 1 117 ? 17.080 2.607 -16.071 1.00 86.62 117 ASP A N 1
ATOM 921 C CA . ASP A 1 117 ? 17.065 1.530 -17.063 1.00 86.62 117 ASP A CA 1
ATOM 922 C C . ASP A 1 117 ? 17.450 2.053 -18.458 1.00 86.62 117 ASP A C 1
ATOM 924 O O . ASP A 1 117 ? 18.255 1.435 -19.160 1.00 86.62 117 ASP A O 1
ATOM 928 N N . GLN A 1 118 ? 16.966 3.241 -18.841 1.00 87.25 118 GLN A N 1
ATOM 929 C CA . GLN A 1 118 ? 17.353 3.891 -20.098 1.00 87.25 118 GLN A CA 1
ATOM 930 C C . GLN A 1 118 ? 18.843 4.257 -20.153 1.00 87.25 118 GLN A C 1
ATOM 932 O O . GLN A 1 118 ? 19.473 4.101 -21.202 1.00 87.25 118 GLN A O 1
ATOM 937 N N . ILE A 1 119 ? 19.417 4.755 -19.053 1.00 88.81 119 ILE A N 1
ATOM 938 C CA . ILE A 1 119 ? 20.848 5.091 -18.976 1.00 88.81 119 ILE A CA 1
ATOM 939 C C . ILE A 1 119 ? 21.698 3.824 -19.122 1.00 88.81 119 ILE A C 1
ATOM 941 O O . ILE A 1 119 ? 22.633 3.807 -19.925 1.00 88.81 119 ILE A O 1
ATOM 945 N N . ASN A 1 120 ? 21.340 2.752 -18.411 1.00 86.62 120 ASN A N 1
ATOM 946 C CA . ASN A 1 120 ? 22.049 1.474 -18.479 1.00 86.62 120 ASN A CA 1
ATOM 947 C C . ASN A 1 120 ? 21.986 0.866 -19.888 1.00 86.62 120 ASN A C 1
ATOM 949 O O . ASN A 1 120 ? 23.014 0.471 -20.434 1.00 86.62 120 ASN A O 1
ATOM 953 N N . ALA A 1 121 ? 20.812 0.878 -20.527 1.00 86.19 121 ALA A N 1
ATOM 954 C CA . ALA A 1 121 ? 20.653 0.370 -21.888 1.00 86.19 121 ALA A CA 1
ATOM 955 C C . ALA A 1 121 ? 21.524 1.127 -22.908 1.00 86.19 121 ALA A C 1
ATOM 957 O O . ALA A 1 121 ? 22.113 0.513 -23.801 1.00 86.19 121 ALA A O 1
ATOM 958 N N . LYS A 1 122 ? 21.644 2.456 -22.767 1.00 88.06 122 LYS A N 1
ATOM 959 C CA . LYS A 1 122 ? 22.534 3.277 -23.607 1.00 88.06 122 LYS A CA 1
ATOM 960 C C . LYS A 1 122 ? 24.009 2.947 -23.377 1.00 88.06 122 LYS A C 1
ATOM 962 O O . LYS A 1 122 ? 24.757 2.851 -24.347 1.00 88.06 122 LYS A O 1
ATOM 967 N N . ALA A 1 123 ? 24.423 2.753 -22.124 1.00 86.00 123 ALA A N 1
ATOM 968 C CA . ALA A 1 123 ? 25.794 2.369 -21.796 1.00 86.00 123 ALA A CA 1
ATOM 969 C C . ALA A 1 123 ? 26.157 0.991 -22.382 1.00 86.00 123 ALA A C 1
ATOM 971 O O . ALA A 1 123 ? 27.218 0.839 -22.989 1.00 86.00 123 ALA A O 1
ATOM 972 N N . ASP A 1 124 ? 25.251 0.016 -22.286 1.00 86.31 124 ASP A N 1
ATOM 973 C CA . ASP A 1 124 ? 25.441 -1.324 -22.850 1.00 86.31 124 ASP A CA 1
ATOM 974 C C . ASP A 1 124 ? 25.517 -1.316 -24.381 1.00 86.31 124 ASP A C 1
ATOM 976 O O . ASP A 1 124 ? 26.287 -2.079 -24.973 1.00 86.31 124 ASP A O 1
ATOM 980 N N . ALA A 1 125 ? 24.714 -0.471 -25.035 1.00 85.94 125 ALA A N 1
ATOM 981 C CA . ALA A 1 125 ? 24.769 -0.278 -26.481 1.00 85.94 125 ALA A CA 1
ATOM 982 C C . ALA A 1 125 ? 26.116 0.329 -26.905 1.00 85.94 125 ALA A C 1
ATOM 984 O O . ALA A 1 125 ? 26.791 -0.238 -27.763 1.00 85.94 125 ALA A O 1
ATOM 985 N N . ALA A 1 126 ? 26.560 1.398 -26.234 1.00 85.25 126 ALA A N 1
ATOM 986 C CA . ALA A 1 126 ? 27.854 2.027 -26.497 1.00 85.25 126 ALA A CA 1
ATOM 987 C C . ALA A 1 126 ? 29.028 1.052 -26.281 1.00 85.25 126 ALA A C 1
ATOM 989 O O . ALA A 1 126 ? 29.956 0.996 -27.087 1.00 85.25 126 ALA A O 1
ATOM 990 N N . HIS A 1 127 ? 28.976 0.224 -25.231 1.00 82.69 127 HIS A N 1
ATOM 991 C CA . HIS A 1 127 ? 29.992 -0.800 -24.985 1.00 82.69 127 HIS A CA 1
ATOM 992 C C . HIS A 1 127 ? 30.016 -1.875 -26.087 1.00 82.69 127 HIS A C 1
ATOM 994 O O . HIS A 1 127 ? 31.089 -2.333 -26.488 1.00 82.69 127 HIS A O 1
ATOM 1000 N N . ARG A 1 128 ? 28.849 -2.283 -26.607 1.00 81.75 128 ARG A N 1
ATOM 1001 C CA . ARG A 1 128 ? 28.757 -3.231 -27.732 1.00 81.75 128 ARG A CA 1
ATOM 1002 C C . ARG A 1 128 ? 29.325 -2.654 -29.026 1.00 81.75 128 ARG A C 1
ATOM 1004 O O . ARG A 1 128 ? 30.067 -3.358 -29.705 1.00 81.75 128 ARG A O 1
ATOM 1011 N N . GLU A 1 129 ? 29.033 -1.395 -29.341 1.00 80.00 129 GLU A N 1
ATOM 1012 C CA . GLU A 1 129 ? 29.579 -0.710 -30.521 1.00 80.00 129 GLU A CA 1
ATOM 1013 C C . GLU A 1 129 ? 31.108 -0.586 -30.448 1.00 80.00 129 GLU A C 1
ATOM 1015 O O . GLU A 1 129 ? 31.802 -0.966 -31.392 1.00 80.00 129 GLU A O 1
ATOM 1020 N N . LEU A 1 130 ? 31.648 -0.169 -29.296 1.00 78.75 130 LEU A N 1
ATOM 1021 C CA . LEU A 1 130 ? 33.096 -0.095 -29.061 1.00 78.75 130 LEU A CA 1
ATOM 1022 C C . LEU A 1 130 ? 33.775 -1.471 -29.161 1.00 78.75 130 LEU A C 1
ATOM 1024 O O . LEU A 1 130 ? 34.857 -1.595 -29.735 1.00 78.75 130 LEU A O 1
ATOM 1028 N N . SER A 1 131 ? 33.139 -2.524 -28.639 1.00 73.94 131 SER A N 1
ATOM 1029 C CA . SER A 1 131 ? 33.664 -3.893 -28.711 1.00 73.94 131 SER A CA 1
ATOM 1030 C C . SER A 1 131 ? 33.586 -4.497 -30.122 1.00 73.94 131 SER A C 1
ATOM 1032 O O . SER A 1 131 ? 34.449 -5.300 -30.481 1.00 73.94 131 SER A O 1
ATOM 1034 N N . SER A 1 132 ? 32.590 -4.110 -30.927 1.00 72.69 132 SER A N 1
ATOM 1035 C CA . SER A 1 132 ? 32.440 -4.546 -32.321 1.00 72.69 132 SER A CA 1
ATOM 1036 C C . SER A 1 132 ? 33.450 -3.859 -33.242 1.00 72.69 132 SER A C 1
ATOM 1038 O O . SER A 1 132 ? 34.114 -4.537 -34.022 1.00 72.69 132 SER A O 1
ATOM 1040 N N . GLY A 1 133 ? 33.641 -2.542 -33.100 1.00 59.78 133 GLY A N 1
ATOM 1041 C CA . GLY A 1 133 ? 34.613 -1.784 -33.898 1.00 59.78 133 GLY A CA 1
ATOM 1042 C C . GLY A 1 133 ? 36.069 -2.199 -33.649 1.00 59.78 133 GLY A C 1
ATOM 1043 O O . GLY A 1 133 ? 36.897 -2.135 -34.552 1.00 59.78 133 GLY A O 1
ATOM 1044 N N . ALA A 1 134 ? 36.385 -2.715 -32.456 1.00 57.88 134 ALA A N 1
ATOM 1045 C CA . ALA A 1 134 ? 37.711 -3.253 -32.146 1.00 57.88 134 ALA A CA 1
ATOM 1046 C C . ALA A 1 134 ? 38.029 -4.585 -32.861 1.00 57.88 134 ALA A C 1
ATOM 1048 O O . ALA A 1 134 ? 39.200 -4.945 -32.975 1.00 57.88 134 ALA A O 1
ATOM 1049 N N . LYS A 1 135 ? 37.021 -5.326 -33.348 1.00 56.53 135 LYS A N 1
ATOM 1050 C CA . LYS A 1 135 ? 37.223 -6.607 -34.052 1.00 56.53 135 LYS A CA 1
ATOM 1051 C C . LYS A 1 135 ? 37.459 -6.457 -35.557 1.00 56.53 135 LYS A C 1
ATOM 1053 O O . LYS A 1 135 ? 37.983 -7.385 -36.162 1.00 56.53 135 LYS A O 1
ATOM 1058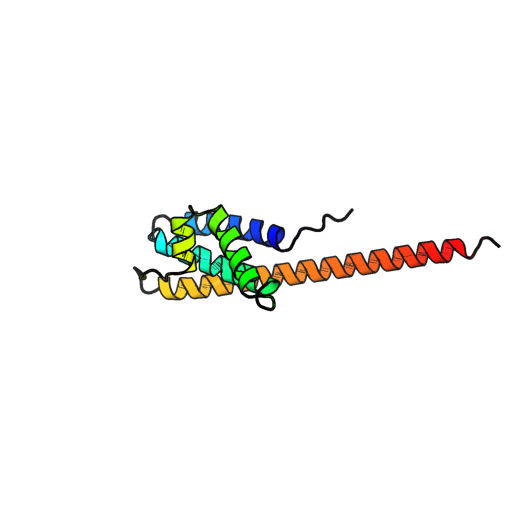 N N . GLU A 1 136 ? 37.125 -5.315 -36.155 1.00 55.19 136 GLU A N 1
ATOM 1059 C CA . GLU A 1 136 ? 37.246 -5.089 -37.606 1.00 55.19 136 GLU A CA 1
ATOM 1060 C C . GLU A 1 136 ? 38.622 -4.547 -38.042 1.00 55.19 136 GLU A C 1
ATOM 1062 O O . GLU A 1 136 ? 38.853 -4.337 -39.229 1.00 55.19 136 GLU A O 1
ATOM 1067 N N . HIS A 1 137 ? 39.565 -4.347 -37.111 1.00 49.19 137 HIS A N 1
ATOM 1068 C CA . HIS A 1 137 ? 40.900 -3.796 -37.400 1.00 49.19 137 HIS A CA 1
ATOM 1069 C C . HIS A 1 137 ? 42.060 -4.795 -37.244 1.00 49.19 137 HIS A C 1
ATOM 1071 O O . HIS A 1 137 ? 43.212 -4.399 -37.076 1.00 49.19 137 HIS A O 1
ATOM 1077 N N . VAL A 1 138 ? 41.766 -6.097 -37.310 1.00 49.91 138 VAL A N 1
ATOM 1078 C CA . VAL A 1 138 ? 42.774 -7.166 -37.396 1.00 49.91 138 VAL A CA 1
ATOM 1079 C C . VAL A 1 138 ? 42.476 -8.003 -38.641 1.00 49.91 138 VAL A C 1
ATOM 1081 O O . VAL A 1 138 ? 41.799 -9.026 -38.570 1.00 49.91 138 VAL A O 1
ATOM 1084 N N . GLY A 1 139 ? 42.945 -7.523 -39.791 1.00 41.62 139 GLY A N 1
ATOM 1085 C CA . GLY A 1 139 ? 42.894 -8.195 -41.088 1.00 41.62 139 GLY A CA 1
ATOM 1086 C C . GLY A 1 139 ? 43.989 -7.659 -41.989 1.00 41.62 139 GLY A C 1
ATOM 1087 O O . GLY A 1 139 ? 44.018 -6.421 -42.161 1.00 41.62 139 GLY A O 1
#